Protein AF-A0A7K3YK96-F1 (afdb_monomer)

Sequence (138 aa):
MNLYERARKDIARILSNPNGFTASVVFTTPAGIVMDPVTWFFIDVNLDINPTTGMPIIARKVAGSVSLYAPDGETNQFPDGNPADTKGKWKAKFTNGIGQEKEYLVSNPIFDRTTGMITMTLESYTKRVIPAPVPEVE

Mean predicted aligned error: 9.72 Å

Solvent-accessible surface area (backbone atoms only — not comparable to full-atom values): 7887 Å² total; per-residue (Å²): 132,56,75,66,61,50,51,33,34,50,50,17,45,62,39,59,34,80,90,55,75,39,42,64,34,32,41,28,44,75,88,68,51,75,49,77,71,41,47,24,34,62,45,83,35,60,68,39,66,37,90,88,76,72,43,82,36,83,36,71,33,33,41,34,38,34,53,45,32,36,65,85,48,71,53,66,71,51,82,91,53,58,62,55,83,43,61,66,49,29,36,38,35,38,57,47,100,84,71,50,74,47,70,24,38,36,30,74,40,44,68,40,83,88,66,37,36,37,38,32,34,31,40,60,75,76,79,78,75,73,74,74,80,77,78,81,83,129

Structure (mmCIF, N/CA/C/O backbone):
data_AF-A0A7K3YK96-F1
#
_entry.id   AF-A0A7K3YK96-F1
#
loop_
_atom_site.group_PDB
_atom_site.id
_atom_site.type_symbol
_atom_site.label_atom_id
_atom_site.label_alt_id
_atom_site.label_comp_id
_atom_site.label_asym_id
_atom_site.label_entity_id
_atom_site.label_seq_id
_atom_site.pdbx_PDB_ins_code
_atom_site.Cartn_x
_atom_site.Cartn_y
_atom_site.Cartn_z
_atom_site.occupancy
_atom_site.B_iso_or_equiv
_atom_site.auth_seq_id
_atom_site.auth_comp_id
_atom_site.auth_asym_id
_atom_site.auth_atom_id
_atom_site.pdbx_PDB_model_num
ATOM 1 N N . MET A 1 1 ? 6.150 -3.742 -29.395 1.00 65.94 1 MET A N 1
ATOM 2 C CA . MET A 1 1 ? 5.542 -3.857 -28.058 1.00 65.94 1 MET A CA 1
ATOM 3 C C . MET A 1 1 ? 4.809 -5.184 -27.979 1.00 65.94 1 MET A C 1
ATOM 5 O O . MET A 1 1 ? 3.934 -5.413 -28.810 1.00 65.94 1 MET A O 1
ATOM 9 N N . ASN A 1 2 ? 5.209 -6.078 -27.077 1.00 85.25 2 ASN A N 1
ATOM 10 C CA . ASN A 1 2 ? 4.559 -7.384 -26.902 1.00 85.25 2 ASN A CA 1
ATOM 11 C C . ASN A 1 2 ? 3.290 -7.267 -26.019 1.00 85.25 2 ASN A C 1
ATOM 13 O O . ASN A 1 2 ? 3.001 -6.203 -25.466 1.00 85.25 2 ASN A O 1
ATOM 17 N N . LEU A 1 3 ? 2.499 -8.345 -25.908 1.00 81.38 3 LEU A N 1
ATOM 18 C CA . LEU A 1 3 ? 1.245 -8.346 -25.132 1.00 81.38 3 LEU A CA 1
ATOM 19 C C . LEU A 1 3 ? 1.472 -8.000 -23.649 1.00 81.38 3 LEU A C 1
ATOM 21 O O . LEU A 1 3 ? 0.654 -7.315 -23.042 1.00 81.38 3 LEU A O 1
ATOM 25 N N . TYR A 1 4 ? 2.602 -8.433 -23.094 1.00 77.12 4 TYR A N 1
ATOM 26 C CA . TYR A 1 4 ? 2.991 -8.204 -21.706 1.00 77.12 4 TYR A CA 1
ATOM 27 C C . TYR A 1 4 ? 3.278 -6.721 -21.416 1.00 77.12 4 TYR A C 1
ATOM 29 O O . TYR A 1 4 ? 2.716 -6.139 -20.491 1.00 77.12 4 TYR A O 1
ATOM 37 N N . GLU A 1 5 ? 4.089 -6.074 -22.254 1.00 77.00 5 GLU A N 1
ATOM 38 C CA . GLU A 1 5 ? 4.396 -4.641 -22.161 1.00 77.00 5 GLU A CA 1
ATOM 39 C C . GLU A 1 5 ? 3.135 -3.787 -22.308 1.00 77.00 5 GLU A C 1
ATOM 41 O O . GLU A 1 5 ? 2.978 -2.773 -21.626 1.00 77.00 5 GLU A O 1
ATOM 46 N N . ARG A 1 6 ? 2.211 -4.214 -23.178 1.00 79.69 6 ARG A N 1
ATOM 47 C CA . ARG A 1 6 ? 0.916 -3.553 -23.347 1.00 79.69 6 ARG A CA 1
ATOM 48 C C . ARG A 1 6 ? 0.055 -3.669 -22.091 1.00 79.69 6 ARG A C 1
ATOM 50 O O . ARG A 1 6 ? -0.436 -2.650 -21.619 1.00 79.69 6 ARG A O 1
ATOM 57 N N . ALA A 1 7 ? -0.070 -4.872 -21.527 1.00 76.38 7 ALA A N 1
ATOM 58 C CA . ALA A 1 7 ? -0.836 -5.105 -20.304 1.00 76.38 7 ALA A CA 1
ATOM 59 C C . ALA A 1 7 ? -0.303 -4.266 -19.134 1.00 76.38 7 ALA A C 1
ATOM 61 O O . ALA A 1 7 ? -1.078 -3.629 -18.429 1.00 76.38 7 ALA A O 1
ATOM 62 N N . ARG A 1 8 ? 1.021 -4.178 -18.979 1.00 78.75 8 ARG A N 1
ATOM 63 C CA . ARG A 1 8 ? 1.658 -3.352 -17.947 1.00 78.75 8 ARG A CA 1
ATOM 64 C C . ARG A 1 8 ? 1.362 -1.859 -18.113 1.00 78.75 8 ARG A C 1
ATOM 66 O O . ARG A 1 8 ? 1.023 -1.199 -17.135 1.00 78.75 8 ARG A O 1
ATOM 73 N N . LYS A 1 9 ? 1.431 -1.330 -19.340 1.00 78.88 9 LYS A N 1
ATOM 74 C CA . LYS A 1 9 ? 1.063 0.070 -19.625 1.00 78.88 9 LYS A CA 1
ATOM 75 C C . LYS A 1 9 ? -0.423 0.344 -19.400 1.00 78.88 9 LYS A C 1
ATOM 77 O O . LYS A 1 9 ? -0.772 1.408 -18.898 1.00 78.88 9 LYS A O 1
ATOM 82 N N . ASP A 1 10 ? -1.293 -0.601 -19.745 1.00 76.94 10 ASP A N 1
ATOM 83 C CA . ASP A 1 10 ? -2.734 -0.454 -19.530 1.00 76.94 10 ASP A CA 1
ATOM 84 C C . ASP A 1 10 ? -3.092 -0.509 -18.036 1.00 76.94 10 ASP A C 1
ATOM 86 O O . ASP A 1 10 ? -3.869 0.322 -17.574 1.00 76.94 10 ASP A O 1
ATOM 90 N N . ILE A 1 11 ? -2.464 -1.395 -17.256 1.00 76.75 11 ILE A N 1
ATOM 91 C CA . ILE A 1 11 ? -2.605 -1.439 -15.791 1.00 76.75 11 ILE A CA 1
ATOM 92 C C . ILE A 1 11 ? -2.130 -0.130 -15.159 1.00 76.75 11 ILE A C 1
ATOM 94 O O . ILE A 1 11 ? -2.859 0.462 -14.363 1.00 76.75 11 ILE A O 1
ATOM 98 N N . ALA A 1 12 ? -0.946 0.354 -15.545 1.00 74.00 12 ALA A N 1
ATOM 99 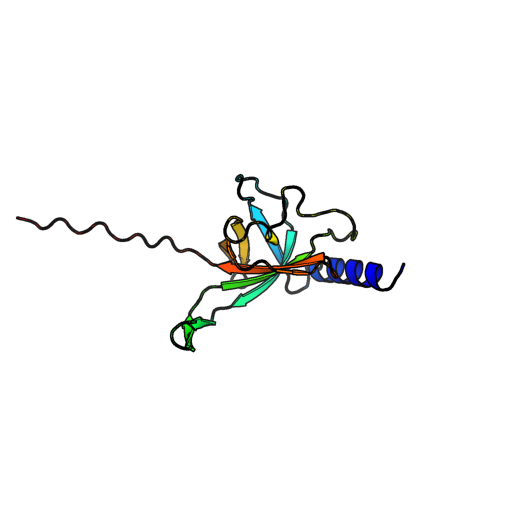C CA . ALA A 1 12 ? -0.422 1.622 -15.052 1.00 74.00 12 ALA A CA 1
ATOM 100 C C . ALA A 1 12 ? -1.379 2.781 -15.376 1.00 74.00 12 ALA A C 1
ATOM 102 O O . ALA A 1 12 ? -1.665 3.592 -14.502 1.00 74.00 12 ALA A O 1
ATOM 103 N N . ARG A 1 13 ? -1.955 2.804 -16.587 1.00 71.44 13 ARG A N 1
ATOM 104 C CA . ARG A 1 13 ? -2.944 3.807 -17.010 1.00 71.44 13 ARG A CA 1
ATOM 105 C C . ARG A 1 13 ? -4.256 3.734 -16.223 1.00 71.44 13 ARG A C 1
ATOM 107 O O . ARG A 1 13 ? -4.809 4.776 -15.883 1.00 71.44 13 ARG A O 1
ATOM 114 N N . ILE A 1 14 ? -4.780 2.535 -15.960 1.00 72.25 14 ILE A N 1
ATOM 115 C CA . ILE A 1 14 ? -6.016 2.348 -15.179 1.00 72.25 14 ILE A CA 1
ATOM 116 C C . ILE A 1 14 ? -5.804 2.844 -13.750 1.00 72.25 14 ILE A C 1
ATOM 118 O O . ILE A 1 14 ? -6.633 3.584 -13.222 1.00 72.25 14 ILE A O 1
ATOM 122 N N . LEU A 1 15 ? -4.677 2.466 -13.147 1.00 70.00 15 LEU A N 1
ATOM 123 C CA . LEU A 1 15 ? -4.332 2.847 -11.782 1.00 70.00 15 LEU A CA 1
ATOM 124 C C . LEU A 1 15 ? -3.889 4.305 -11.661 1.00 70.00 15 LEU A C 1
ATOM 126 O O . LEU A 1 15 ? -3.875 4.817 -10.554 1.00 70.00 15 LEU A O 1
ATOM 130 N N . SER A 1 16 ? -3.568 4.984 -12.763 1.00 67.50 16 SER A N 1
ATOM 131 C CA . SER A 1 16 ? -3.214 6.403 -12.786 1.00 67.50 16 SER A CA 1
ATOM 132 C C . SER A 1 16 ? -4.351 7.313 -13.253 1.00 67.50 16 SER A C 1
ATOM 134 O O . SER A 1 16 ? -4.082 8.461 -13.599 1.00 67.50 16 SER A O 1
ATOM 136 N N . ASN A 1 17 ? -5.589 6.820 -13.371 1.00 68.25 17 ASN A N 1
ATOM 137 C CA . ASN A 1 17 ? -6.716 7.619 -13.854 1.00 68.25 17 ASN A CA 1
ATOM 138 C C . ASN A 1 17 ? -7.406 8.364 -12.693 1.00 68.25 17 ASN A C 1
ATOM 140 O O . ASN A 1 17 ? -8.242 7.760 -12.022 1.00 68.25 17 ASN A O 1
ATOM 144 N N . PRO A 1 18 ? -7.163 9.677 -12.502 1.00 60.22 18 PRO A N 1
ATOM 145 C CA . PRO A 1 18 ? -7.721 10.438 -11.381 1.00 60.22 18 PRO A CA 1
ATOM 146 C C . PRO A 1 18 ? -9.250 10.593 -11.424 1.00 60.22 18 PRO A C 1
ATOM 148 O O . PRO A 1 18 ? -9.844 10.955 -10.415 1.00 60.22 18 PRO A O 1
ATOM 151 N N . ASN A 1 19 ? -9.895 10.308 -12.563 1.00 62.69 19 ASN A N 1
ATOM 152 C CA . ASN A 1 19 ? -11.354 10.353 -12.711 1.00 62.69 19 ASN A CA 1
ATOM 153 C C . ASN A 1 19 ? -12.034 8.992 -12.426 1.00 62.69 19 ASN A C 1
ATOM 155 O O . ASN A 1 19 ? -13.228 8.843 -12.683 1.00 62.69 19 ASN A O 1
ATOM 159 N N . GLY A 1 20 ? -11.285 7.981 -11.964 1.00 61.31 20 GLY A N 1
ATOM 160 C CA . GLY A 1 20 ? -11.787 6.647 -11.608 1.00 61.31 20 GLY A CA 1
ATOM 161 C C . GLY A 1 20 ? -11.975 6.429 -10.097 1.00 61.31 20 GLY A C 1
ATOM 162 O O . GLY A 1 20 ? -11.967 7.366 -9.307 1.00 61.31 20 GLY A O 1
ATOM 163 N N . PHE A 1 21 ? -12.103 5.166 -9.672 1.00 66.00 21 PHE A N 1
ATOM 164 C CA . PHE A 1 21 ? -12.174 4.743 -8.257 1.00 66.00 21 PHE A CA 1
ATOM 165 C C . PHE A 1 21 ? -10.795 4.732 -7.565 1.00 66.00 21 PHE A C 1
ATOM 167 O O . PHE A 1 21 ? -10.440 3.793 -6.850 1.00 66.00 21 PHE A O 1
ATOM 174 N N . THR A 1 22 ? -9.974 5.743 -7.834 1.00 79.44 22 THR A N 1
ATOM 175 C CA . THR A 1 22 ? -8.598 5.826 -7.341 1.00 79.44 22 THR A CA 1
ATOM 176 C C . THR A 1 22 ? -8.424 6.985 -6.375 1.00 79.44 22 THR A C 1
ATOM 178 O O . THR A 1 22 ? -9.091 8.007 -6.503 1.00 79.44 22 THR A O 1
ATOM 181 N N . ALA A 1 23 ? -7.481 6.861 -5.447 1.00 81.50 23 ALA A N 1
ATOM 182 C CA . ALA A 1 23 ? -7.052 7.961 -4.589 1.00 81.50 23 ALA A CA 1
ATOM 183 C C . ALA A 1 23 ? -5.532 8.137 -4.646 1.00 81.50 23 ALA A C 1
ATOM 185 O O . ALA A 1 23 ? -4.804 7.291 -5.163 1.00 81.50 23 ALA A O 1
ATOM 186 N N . SER A 1 24 ? -5.054 9.250 -4.099 1.00 87.69 24 SER A N 1
ATOM 187 C CA . SER A 1 24 ? -3.642 9.409 -3.769 1.00 87.69 24 SER A CA 1
ATOM 188 C C . SER A 1 24 ? -3.373 8.744 -2.419 1.00 87.69 24 SER A C 1
ATOM 190 O O . SER A 1 24 ? -4.103 8.993 -1.456 1.00 87.69 24 SER A O 1
ATOM 192 N N . VAL A 1 25 ? -2.353 7.890 -2.352 1.00 89.38 25 VAL A N 1
ATOM 193 C CA . VAL A 1 25 ? -1.880 7.255 -1.119 1.00 89.38 25 VAL A CA 1
ATOM 194 C C . VAL A 1 25 ? -0.401 7.546 -0.926 1.00 89.38 25 VAL A C 1
ATOM 196 O O . VAL A 1 25 ? 0.401 7.476 -1.853 1.00 89.38 25 VAL A O 1
ATOM 199 N N . VAL A 1 26 ? -0.040 7.870 0.308 1.00 92.88 26 VAL A N 1
ATOM 200 C CA . VAL A 1 26 ? 1.336 8.126 0.722 1.00 92.88 26 VAL A CA 1
ATOM 201 C C . VAL A 1 26 ? 1.802 6.960 1.574 1.00 92.88 26 VAL A C 1
ATOM 203 O O . VAL A 1 26 ? 1.169 6.629 2.579 1.00 92.88 26 VAL A O 1
ATOM 206 N N . PHE A 1 27 ? 2.910 6.341 1.180 1.00 91.81 27 PHE A N 1
ATOM 207 C CA . PHE A 1 27 ? 3.531 5.266 1.942 1.00 91.81 27 PHE A CA 1
ATOM 208 C C . PHE A 1 27 ? 4.651 5.792 2.834 1.00 91.81 27 PHE A C 1
ATOM 210 O O . PHE A 1 27 ? 5.352 6.747 2.501 1.00 91.81 27 PHE A O 1
ATOM 217 N N . THR A 1 28 ? 4.836 5.142 3.978 1.00 93.12 28 THR A N 1
ATOM 218 C CA . THR A 1 28 ? 6.010 5.329 4.829 1.00 93.12 28 THR A CA 1
ATOM 219 C C . THR A 1 28 ? 6.716 3.996 4.997 1.00 93.12 28 THR A C 1
ATOM 221 O O . THR A 1 28 ? 6.099 3.002 5.403 1.00 93.12 28 THR A O 1
ATOM 224 N N . THR A 1 29 ? 8.007 3.981 4.675 1.00 91.81 29 THR A N 1
ATOM 225 C CA . THR A 1 29 ? 8.848 2.788 4.761 1.00 91.81 29 THR A CA 1
ATOM 226 C C . THR A 1 29 ? 9.090 2.390 6.224 1.00 91.81 29 THR A C 1
ATOM 228 O O . THR A 1 29 ? 8.922 3.210 7.133 1.00 91.81 29 THR A O 1
ATOM 231 N N . PRO A 1 30 ? 9.566 1.159 6.492 1.00 88.44 30 PRO A N 1
ATOM 232 C CA . PRO A 1 30 ? 9.945 0.735 7.841 1.00 88.44 30 PRO A CA 1
ATOM 233 C C . PRO A 1 30 ? 11.048 1.594 8.479 1.00 88.44 30 PRO A C 1
ATOM 235 O O . PRO A 1 30 ? 11.159 1.631 9.700 1.00 88.44 30 PRO A O 1
ATOM 238 N N . ALA A 1 31 ? 11.857 2.278 7.663 1.00 89.25 31 ALA A N 1
ATOM 239 C CA . ALA A 1 31 ? 12.892 3.204 8.116 1.00 89.25 31 ALA A CA 1
ATOM 240 C C . ALA A 1 31 ? 12.348 4.613 8.432 1.00 89.25 31 ALA A C 1
ATOM 242 O O . ALA A 1 31 ? 13.108 5.480 8.851 1.00 89.25 31 ALA A O 1
ATOM 243 N N . GLY A 1 32 ? 11.046 4.852 8.235 1.00 87.69 32 GLY A N 1
ATOM 244 C CA . GLY A 1 32 ? 10.405 6.147 8.467 1.00 87.69 32 GLY A CA 1
ATOM 245 C C . GLY A 1 32 ? 10.488 7.117 7.286 1.00 87.69 32 GLY A C 1
ATOM 246 O O . GLY A 1 32 ? 10.127 8.280 7.443 1.00 87.69 32 GLY A O 1
ATOM 247 N N . ILE A 1 33 ? 10.941 6.665 6.112 1.00 91.12 33 ILE A N 1
ATOM 248 C CA . ILE A 1 33 ? 11.004 7.501 4.905 1.00 91.12 33 ILE A CA 1
ATOM 249 C C . ILE A 1 33 ? 9.589 7.647 4.348 1.00 91.12 33 ILE A C 1
ATOM 251 O O . ILE A 1 33 ? 8.923 6.647 4.082 1.00 91.12 33 ILE A O 1
ATOM 255 N N . VAL A 1 34 ? 9.127 8.886 4.192 1.00 92.31 34 VAL A N 1
ATOM 256 C CA . VAL A 1 34 ? 7.852 9.201 3.539 1.00 92.31 34 VAL A CA 1
ATOM 257 C C . VAL A 1 34 ? 8.096 9.280 2.040 1.00 92.31 34 VAL A C 1
ATOM 259 O O . VAL A 1 34 ? 8.970 10.021 1.600 1.00 92.31 34 VAL A O 1
ATOM 262 N N . MET A 1 35 ? 7.344 8.500 1.277 1.00 91.31 35 MET A N 1
ATOM 263 C CA . MET A 1 35 ? 7.493 8.418 -0.171 1.00 91.31 35 MET A CA 1
ATOM 264 C C . MET A 1 35 ? 6.617 9.430 -0.900 1.00 91.31 35 MET A C 1
ATOM 266 O O . MET A 1 35 ? 5.647 9.950 -0.340 1.00 91.31 35 MET A O 1
ATOM 270 N N . ASP A 1 36 ? 6.926 9.646 -2.178 1.00 89.38 36 ASP A N 1
ATOM 271 C CA . ASP A 1 36 ? 6.050 10.396 -3.066 1.00 89.38 36 ASP A CA 1
ATOM 272 C C . ASP A 1 36 ? 4.665 9.730 -3.158 1.00 89.38 36 ASP A C 1
ATOM 274 O O . ASP A 1 36 ? 4.558 8.496 -3.109 1.00 89.38 36 ASP A O 1
ATOM 278 N N . PRO A 1 37 ? 3.583 10.522 -3.272 1.00 89.12 37 PRO A N 1
ATOM 279 C CA . PRO A 1 37 ? 2.246 9.969 -3.371 1.00 89.12 37 PRO A CA 1
ATOM 280 C C . PRO A 1 37 ? 2.096 9.120 -4.632 1.00 89.12 37 PRO A C 1
ATOM 282 O O . PRO A 1 37 ? 2.406 9.564 -5.739 1.00 89.12 37 PRO A O 1
ATOM 285 N N . VAL A 1 38 ? 1.550 7.920 -4.470 1.00 87.62 38 VAL A N 1
ATOM 286 C CA . VAL A 1 38 ? 1.218 7.028 -5.582 1.00 87.62 38 VAL A CA 1
ATOM 287 C C . VAL A 1 38 ? -0.290 6.957 -5.745 1.00 87.62 38 VAL A C 1
ATOM 289 O O . VAL A 1 38 ? -1.053 7.108 -4.789 1.00 87.62 38 VAL A O 1
ATOM 292 N N . THR A 1 39 ? -0.740 6.729 -6.974 1.00 86.50 39 THR A N 1
ATOM 293 C CA . THR A 1 39 ? -2.166 6.505 -7.220 1.00 86.50 39 THR A CA 1
ATOM 294 C C . THR A 1 39 ? -2.486 5.033 -6.999 1.00 86.50 39 THR A C 1
ATOM 296 O O . THR A 1 39 ? -1.783 4.148 -7.492 1.00 86.50 39 THR A O 1
ATOM 299 N N . TRP A 1 40 ? -3.541 4.771 -6.236 1.00 85.12 40 TRP A N 1
ATOM 300 C CA . TRP A 1 40 ? -3.995 3.417 -5.946 1.00 85.12 40 TRP A CA 1
ATOM 301 C C . TRP A 1 40 ? -5.494 3.278 -6.173 1.00 85.12 40 TRP A C 1
ATOM 303 O O . TRP A 1 40 ? -6.261 4.221 -5.973 1.00 85.12 40 TRP A O 1
ATOM 313 N N . PHE A 1 41 ? -5.907 2.085 -6.583 1.00 85.75 41 PHE A N 1
ATOM 314 C CA . PHE A 1 41 ? -7.307 1.678 -6.543 1.00 85.75 41 PHE A CA 1
ATOM 315 C C . PHE A 1 41 ? -7.596 1.096 -5.165 1.00 85.75 41 PHE A C 1
ATOM 317 O O . PHE A 1 41 ? -6.793 0.305 -4.667 1.00 85.75 41 PHE A O 1
ATOM 324 N N . PHE A 1 42 ? -8.728 1.450 -4.560 1.00 82.38 42 PHE A N 1
ATOM 325 C CA . PHE A 1 42 ? -9.069 0.972 -3.225 1.00 82.38 42 PHE A CA 1
ATOM 326 C C . PHE A 1 42 ? -10.556 0.665 -3.071 1.00 82.38 42 PHE A C 1
ATOM 328 O O . PHE A 1 42 ? -11.412 1.234 -3.746 1.00 82.38 42 PHE A O 1
ATOM 335 N N . ILE A 1 43 ? -10.844 -0.237 -2.140 1.00 80.81 43 ILE A N 1
ATOM 336 C CA . ILE A 1 43 ? -12.178 -0.557 -1.653 1.00 80.81 43 ILE A CA 1
ATOM 337 C C . ILE A 1 43 ? -12.155 -0.534 -0.124 1.00 80.81 43 ILE A C 1
ATOM 339 O O . ILE A 1 43 ? -11.327 -1.185 0.519 1.00 80.81 43 ILE A O 1
ATOM 343 N N . ASP A 1 44 ? -13.077 0.221 0.465 1.00 74.75 44 ASP A N 1
ATOM 344 C CA . ASP A 1 44 ? -13.291 0.203 1.908 1.00 74.75 44 ASP A CA 1
ATOM 345 C C . ASP A 1 44 ? -14.091 -1.054 2.274 1.00 74.75 44 ASP A C 1
ATOM 347 O O . ASP A 1 44 ? -15.215 -1.263 1.813 1.00 74.75 44 ASP A O 1
ATOM 351 N N . VAL A 1 45 ? -13.513 -1.897 3.125 1.00 68.81 45 VAL A N 1
ATOM 352 C CA . VAL A 1 45 ? -14.110 -3.145 3.599 1.00 68.81 45 VAL A CA 1
ATOM 353 C C . VAL A 1 45 ? -14.487 -2.958 5.064 1.00 68.81 45 VAL A C 1
ATOM 355 O O . VAL A 1 45 ? -13.627 -2.908 5.938 1.00 68.81 45 VAL A O 1
ATOM 358 N N . ASN A 1 46 ? -15.789 -2.838 5.336 1.00 66.75 46 ASN A N 1
ATOM 359 C CA . ASN A 1 46 ? -16.323 -2.681 6.697 1.00 66.75 46 ASN A CA 1
ATOM 360 C C . ASN A 1 46 ? -16.771 -4.006 7.342 1.00 66.75 46 ASN A C 1
ATOM 362 O O . ASN A 1 46 ? -17.209 -4.009 8.494 1.00 66.75 46 ASN A O 1
ATOM 366 N N . LEU A 1 47 ? -16.704 -5.115 6.604 1.00 64.06 47 LEU A N 1
ATOM 367 C CA . LEU A 1 47 ? -17.156 -6.431 7.038 1.00 64.06 47 LEU A CA 1
ATOM 368 C C . LEU A 1 47 ? -16.086 -7.465 6.691 1.00 64.06 47 LEU A C 1
ATOM 370 O O . LEU A 1 47 ? -15.669 -7.560 5.542 1.00 64.06 47 LEU A O 1
ATOM 374 N N . ASP A 1 48 ? -15.637 -8.210 7.692 1.00 72.06 48 ASP A N 1
ATOM 375 C CA . ASP A 1 48 ? -14.618 -9.255 7.573 1.00 72.06 48 ASP A CA 1
ATOM 376 C C . ASP A 1 48 ? -15.113 -10.528 8.267 1.00 72.06 48 ASP A C 1
ATOM 378 O O . ASP A 1 48 ? -16.104 -10.495 8.994 1.00 72.06 48 ASP A O 1
ATOM 382 N N . ILE A 1 49 ? -14.449 -11.657 8.055 1.00 73.81 49 ILE A N 1
ATOM 383 C CA . ILE A 1 49 ? -14.780 -12.920 8.712 1.00 73.81 49 ILE A CA 1
ATOM 384 C C . ILE A 1 49 ? -13.809 -13.145 9.864 1.00 73.81 49 ILE A C 1
ATOM 386 O O . ILE A 1 49 ? -12.592 -13.133 9.689 1.00 73.81 49 ILE A O 1
ATOM 390 N N . ASN A 1 50 ? -14.343 -13.384 11.062 1.00 71.19 50 ASN A N 1
ATOM 391 C CA . ASN A 1 50 ? -13.521 -13.808 12.185 1.00 71.19 50 ASN A CA 1
ATOM 392 C C . ASN A 1 50 ? -12.940 -15.202 11.877 1.00 71.19 50 ASN A C 1
ATOM 394 O O . ASN A 1 50 ? -13.714 -16.152 11.746 1.00 71.19 50 ASN A O 1
ATOM 398 N N . PRO A 1 51 ? -11.606 -15.360 11.795 1.00 71.94 51 PRO A N 1
ATOM 399 C CA . PRO A 1 51 ? -10.993 -16.619 11.372 1.00 71.94 51 PRO A CA 1
ATOM 400 C C . PRO A 1 51 ? -11.200 -17.760 12.377 1.00 71.94 51 PRO A C 1
ATOM 402 O O . PRO A 1 51 ? -11.068 -18.923 12.013 1.00 71.94 51 PRO A O 1
ATOM 405 N N . THR A 1 52 ? -11.536 -17.442 13.630 1.00 72.00 52 THR A N 1
ATOM 406 C CA . THR A 1 52 ? -11.769 -18.423 14.696 1.00 72.00 52 THR A CA 1
ATOM 407 C C . THR A 1 52 ? -13.233 -18.845 14.782 1.00 72.00 52 THR A C 1
ATOM 409 O O . THR A 1 52 ? -13.518 -20.002 15.069 1.00 72.00 52 THR A O 1
ATOM 412 N N . THR A 1 53 ? -14.173 -17.919 14.565 1.00 77.38 53 THR A N 1
ATOM 413 C CA . THR A 1 53 ? -15.614 -18.183 14.752 1.00 77.38 53 THR A CA 1
ATOM 414 C C . THR A 1 53 ? -16.392 -18.322 13.446 1.00 77.38 53 THR A C 1
ATOM 416 O O . THR A 1 53 ? -17.544 -18.741 13.480 1.00 77.38 53 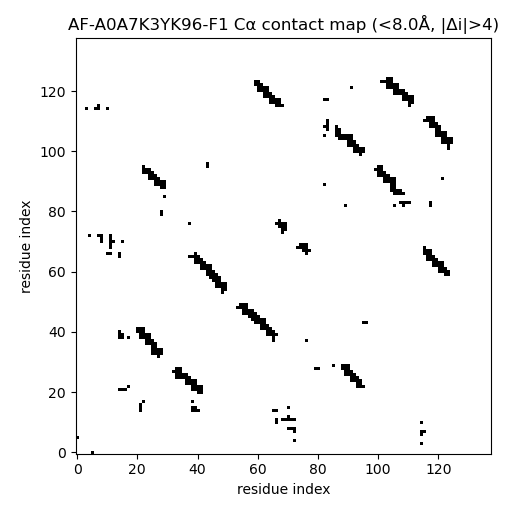THR A O 1
ATOM 419 N N . GLY A 1 54 ? -15.806 -17.954 12.302 1.00 79.38 54 GLY A N 1
ATOM 420 C CA . GLY A 1 54 ? -16.472 -17.949 10.993 1.00 79.38 54 GLY A CA 1
ATOM 421 C C . GLY A 1 54 ? -17.576 -16.894 10.851 1.00 79.38 54 GLY A C 1
ATOM 422 O O . GLY A 1 54 ? -18.224 -16.815 9.811 1.00 79.38 54 GLY A O 1
ATOM 423 N N . MET A 1 55 ? -17.797 -16.078 11.883 1.00 76.19 55 MET A N 1
ATOM 424 C CA . MET A 1 55 ? -18.859 -15.080 11.910 1.00 76.19 55 MET A CA 1
ATOM 425 C C . MET A 1 55 ? -18.408 -13.779 11.240 1.00 76.19 55 MET A C 1
ATOM 427 O O . MET A 1 55 ? -17.244 -13.385 11.397 1.00 76.19 55 MET A O 1
ATOM 431 N N . PRO A 1 56 ? -19.319 -13.066 10.555 1.00 69.88 56 PRO A N 1
ATOM 432 C CA . PRO A 1 56 ? -19.036 -11.724 10.080 1.00 69.88 56 PRO A CA 1
ATOM 433 C C . PRO A 1 56 ? -18.782 -10.798 11.273 1.00 69.88 56 PRO A C 1
ATOM 435 O O . PRO A 1 56 ? -19.564 -10.736 12.222 1.00 69.88 56 PRO A O 1
ATOM 438 N N . ILE A 1 57 ? -17.674 -10.073 11.218 1.00 69.44 57 ILE A N 1
ATOM 439 C CA . ILE A 1 57 ? -17.282 -9.042 12.171 1.00 69.44 57 ILE A CA 1
ATOM 440 C C . ILE A 1 57 ? -17.141 -7.709 11.452 1.00 69.44 57 ILE A C 1
ATOM 442 O O . ILE A 1 57 ? -16.779 -7.638 10.278 1.00 69.44 57 ILE A O 1
ATOM 446 N N . ILE A 1 58 ? -17.398 -6.628 12.181 1.00 66.56 58 ILE A N 1
ATOM 447 C CA . ILE A 1 58 ? -17.110 -5.284 11.693 1.00 66.56 58 ILE A CA 1
ATOM 448 C C . ILE A 1 58 ? -15.605 -5.066 11.834 1.00 66.56 58 ILE A C 1
ATOM 450 O O . ILE A 1 58 ? -15.108 -4.807 12.931 1.00 66.56 58 ILE A O 1
ATOM 454 N N . ALA A 1 59 ? -14.881 -5.177 10.726 1.00 65.50 59 ALA A N 1
ATOM 455 C CA . ALA A 1 59 ? -13.483 -4.784 10.642 1.00 65.50 59 ALA A CA 1
ATOM 456 C C . ALA A 1 59 ? -13.387 -3.560 9.733 1.00 65.50 59 ALA A C 1
ATOM 458 O O . ALA A 1 59 ?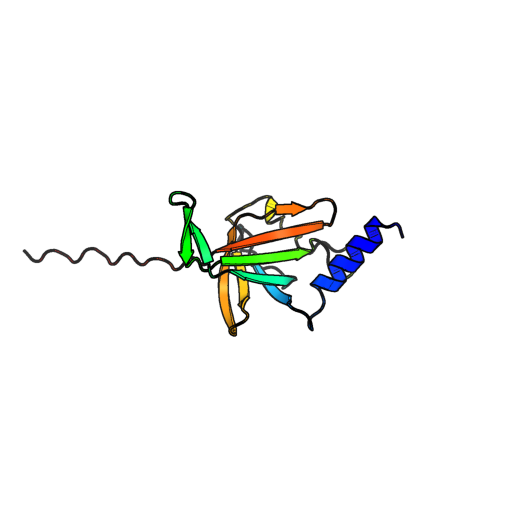 -13.994 -3.532 8.673 1.00 65.50 59 ALA A O 1
ATOM 459 N N . ARG A 1 60 ? -12.646 -2.533 10.152 1.00 72.25 60 ARG A N 1
ATOM 460 C CA . ARG A 1 60 ? -12.355 -1.350 9.329 1.00 72.25 60 ARG A CA 1
ATOM 461 C C . ARG A 1 60 ? -11.069 -1.625 8.551 1.00 72.25 60 ARG A C 1
ATOM 463 O O . ARG A 1 60 ? -9.986 -1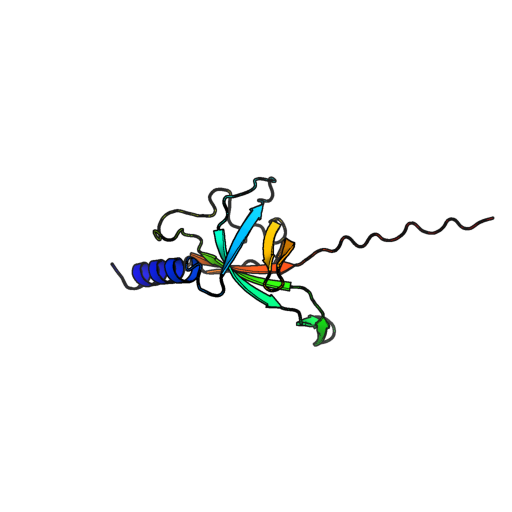.260 9.012 1.00 72.25 60 ARG A O 1
ATOM 470 N N . LYS A 1 61 ? -11.183 -2.325 7.423 1.00 78.88 61 LYS A N 1
ATOM 471 C CA . LYS A 1 61 ? -10.056 -2.641 6.536 1.00 78.88 61 LYS A CA 1
ATOM 472 C C . LYS A 1 61 ? -10.212 -1.919 5.208 1.00 78.88 61 LYS A C 1
ATOM 474 O O . LYS A 1 61 ? -11.316 -1.569 4.809 1.00 78.88 61 LYS A O 1
ATOM 479 N N . VAL A 1 62 ? -9.107 -1.703 4.512 1.00 83.06 62 VAL A N 1
ATOM 480 C CA . VAL A 1 62 ? -9.129 -1.146 3.155 1.00 83.06 62 VAL A CA 1
ATOM 481 C C . VAL A 1 62 ? -8.308 -2.065 2.281 1.00 83.06 62 VAL A C 1
ATOM 483 O O . VAL A 1 62 ? -7.135 -2.268 2.561 1.00 83.06 62 VAL A O 1
ATOM 486 N N . ALA A 1 63 ? -8.893 -2.650 1.246 1.00 86.19 63 ALA A N 1
ATOM 487 C CA . ALA A 1 63 ? -8.099 -3.381 0.267 1.00 86.19 63 ALA A CA 1
ATOM 488 C C . ALA A 1 63 ? -7.735 -2.428 -0.865 1.00 86.19 63 ALA A C 1
ATOM 490 O O . ALA A 1 63 ? -8.582 -1.671 -1.332 1.00 86.19 63 ALA A O 1
ATOM 491 N N . GLY A 1 64 ? -6.485 -2.455 -1.310 1.00 87.31 64 GLY A N 1
ATOM 492 C CA . GLY A 1 64 ? -6.060 -1.605 -2.408 1.00 87.31 64 GLY A CA 1
ATOM 493 C C . GLY A 1 64 ? -4.935 -2.201 -3.225 1.00 87.31 64 GLY A C 1
ATOM 494 O O . GLY A 1 64 ? -4.232 -3.112 -2.790 1.00 87.31 64 GLY A O 1
ATOM 495 N N . SER A 1 65 ? -4.816 -1.706 -4.449 1.00 89.06 65 SER A N 1
ATOM 496 C CA . SER A 1 65 ? -3.837 -2.154 -5.429 1.00 89.06 65 SER A CA 1
ATOM 497 C C . SER A 1 65 ? -3.054 -0.974 -5.976 1.00 89.06 65 SER A C 1
ATOM 499 O O . SER A 1 65 ? -3.633 0.037 -6.380 1.00 89.06 65 SER A O 1
ATOM 501 N N . VAL A 1 66 ? -1.735 -1.138 -6.016 1.00 89.06 66 VAL A N 1
ATOM 502 C CA . VAL A 1 66 ? -0.786 -0.194 -6.611 1.00 89.06 66 VAL A CA 1
ATOM 503 C C . VAL A 1 66 ? 0.006 -0.882 -7.711 1.00 89.06 66 VAL A C 1
ATOM 505 O O . VAL A 1 66 ? 0.258 -2.088 -7.659 1.00 89.06 66 VAL A O 1
ATOM 508 N N . SER A 1 67 ? 0.424 -0.100 -8.699 1.00 88.19 67 SER A N 1
ATOM 509 C CA . SER A 1 67 ? 1.429 -0.535 -9.664 1.00 88.19 67 SER A CA 1
ATOM 510 C C . SER A 1 67 ? 2.817 -0.293 -9.079 1.00 88.19 67 SER A C 1
ATOM 512 O O . SER A 1 67 ? 3.085 0.779 -8.543 1.00 88.19 67 SER A O 1
ATOM 514 N N . LEU A 1 68 ? 3.725 -1.257 -9.229 1.00 85.81 68 LEU A N 1
ATOM 515 C CA . LEU A 1 68 ? 5.150 -1.060 -8.956 1.00 85.81 68 LEU A CA 1
ATOM 516 C C . LEU A 1 68 ? 5.740 0.019 -9.873 1.00 85.81 68 LEU A C 1
ATOM 518 O O . LEU A 1 68 ? 6.690 0.697 -9.502 1.00 85.81 68 LEU A O 1
ATOM 522 N N . TYR A 1 69 ? 5.164 0.186 -11.063 1.00 84.62 69 TYR A N 1
ATOM 523 C CA . TYR A 1 69 ? 5.667 1.087 -12.091 1.00 84.62 69 TYR A CA 1
ATOM 524 C C . TYR A 1 69 ? 4.770 2.301 -12.268 1.00 84.62 69 TYR A C 1
ATOM 526 O O . TYR A 1 69 ? 3.545 2.175 -12.207 1.00 84.62 69 TYR A O 1
ATOM 534 N N . ALA A 1 70 ? 5.382 3.455 -12.505 1.00 79.38 70 ALA A N 1
ATOM 535 C CA . ALA A 1 70 ? 4.697 4.702 -12.801 1.00 79.38 70 ALA A CA 1
ATOM 536 C C . ALA A 1 70 ? 3.923 4.603 -14.138 1.00 79.38 70 ALA A C 1
ATOM 538 O O . ALA A 1 70 ? 4.027 3.595 -14.846 1.00 79.38 70 ALA A O 1
ATOM 539 N N . PRO A 1 71 ? 3.139 5.628 -14.526 1.00 75.69 71 PRO A N 1
ATOM 540 C CA . PRO A 1 71 ? 2.343 5.604 -15.761 1.00 75.69 71 PRO A CA 1
ATOM 541 C C . PRO A 1 71 ? 3.157 5.409 -17.052 1.00 75.69 71 PRO A C 1
ATOM 543 O O . PRO A 1 71 ? 2.605 4.987 -18.068 1.00 75.69 71 PRO A O 1
ATOM 546 N N . ASP A 1 72 ? 4.462 5.693 -17.020 1.00 76.94 72 ASP A N 1
ATOM 547 C CA . ASP A 1 72 ? 5.401 5.396 -18.110 1.00 76.94 72 ASP A CA 1
ATOM 548 C C . ASP A 1 72 ? 5.628 3.883 -18.321 1.00 76.94 72 ASP A C 1
ATOM 550 O O . ASP A 1 72 ? 6.040 3.452 -19.401 1.00 76.94 72 ASP A O 1
ATOM 554 N N . GLY A 1 73 ? 5.280 3.067 -17.324 1.00 71.94 73 GLY A N 1
ATOM 555 C CA . GLY A 1 73 ? 5.454 1.622 -17.298 1.00 71.94 73 GLY A CA 1
ATOM 556 C C . GLY A 1 73 ? 6.865 1.169 -16.919 1.00 71.94 73 GLY A C 1
ATOM 557 O O . GLY A 1 73 ? 7.101 -0.039 -16.870 1.00 71.94 73 GLY A O 1
ATOM 558 N N . GLU A 1 74 ? 7.790 2.080 -16.623 1.00 78.12 74 GLU A N 1
ATOM 559 C CA . GLU A 1 74 ? 9.220 1.798 -16.445 1.00 78.12 74 GLU A CA 1
ATOM 560 C C . GLU A 1 74 ? 9.741 2.245 -15.079 1.00 78.12 74 GLU A C 1
ATOM 562 O O . GLU A 1 74 ? 10.434 1.473 -14.412 1.00 78.12 74 GLU A O 1
ATOM 567 N N . THR A 1 75 ? 9.371 3.442 -14.625 1.00 82.50 75 THR A N 1
ATOM 568 C CA . THR A 1 75 ? 9.892 4.019 -13.383 1.00 82.50 75 THR A CA 1
ATOM 569 C C . THR A 1 75 ? 9.344 3.277 -12.168 1.00 82.50 75 THR A C 1
ATOM 571 O O . THR A 1 75 ? 8.132 3.176 -11.998 1.00 82.50 75 THR A O 1
ATOM 574 N N . ASN A 1 76 ? 10.223 2.760 -11.303 1.00 85.19 76 ASN A N 1
ATOM 575 C CA . ASN A 1 76 ? 9.818 2.105 -10.057 1.00 85.19 76 ASN A CA 1
ATOM 576 C C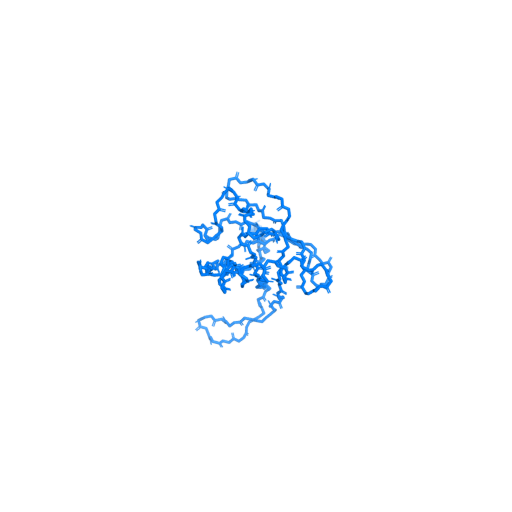 . ASN A 1 76 ? 9.308 3.146 -9.043 1.00 85.19 76 ASN A C 1
ATOM 578 O O . ASN A 1 76 ? 10.057 4.031 -8.641 1.00 85.19 76 ASN A O 1
ATOM 582 N N . GLN A 1 77 ? 8.060 2.998 -8.598 1.00 86.19 77 GLN A N 1
ATOM 583 C CA . GLN A 1 77 ? 7.428 3.853 -7.586 1.00 86.19 77 GLN A CA 1
ATOM 584 C C . GLN A 1 77 ? 7.852 3.504 -6.152 1.00 86.19 77 GLN A C 1
ATOM 586 O O . GLN A 1 77 ? 7.553 4.257 -5.235 1.00 86.19 77 GLN A O 1
ATOM 591 N N . PHE A 1 78 ? 8.548 2.382 -5.950 1.00 87.06 78 PHE A N 1
ATOM 592 C CA . PHE A 1 78 ? 9.022 1.895 -4.652 1.00 87.06 78 PHE A CA 1
ATOM 593 C C . PHE A 1 78 ? 10.550 1.707 -4.643 1.00 87.06 78 PHE A C 1
ATOM 595 O O . PHE A 1 78 ? 11.035 0.570 -4.586 1.00 87.06 78 PHE A O 1
ATOM 602 N N . PRO A 1 79 ? 11.338 2.798 -4.742 1.00 84.38 79 PRO A N 1
ATOM 603 C CA . PRO A 1 79 ? 12.801 2.723 -4.755 1.00 84.38 79 PRO A CA 1
ATOM 604 C C . PRO A 1 79 ? 13.386 2.269 -3.409 1.00 84.38 79 PRO A C 1
ATOM 606 O O . PRO A 1 79 ? 14.392 1.565 -3.388 1.00 84.38 79 PRO A O 1
ATOM 609 N N . ASP A 1 80 ? 12.721 2.597 -2.299 1.00 84.69 80 ASP A N 1
ATOM 610 C CA . ASP A 1 80 ? 13.197 2.338 -0.932 1.00 84.69 80 ASP A CA 1
ATOM 611 C C . ASP A 1 80 ? 12.752 0.976 -0.365 1.00 84.69 80 ASP A C 1
ATOM 613 O O . ASP A 1 80 ? 12.768 0.741 0.847 1.00 84.69 80 ASP A O 1
ATOM 617 N N . GLY A 1 81 ? 12.346 0.061 -1.248 1.00 82.50 81 GLY A N 1
ATOM 618 C CA . GLY A 1 81 ? 11.968 -1.310 -0.913 1.00 82.50 81 GLY A CA 1
ATOM 619 C C . GLY A 1 81 ? 10.517 -1.644 -1.240 1.00 82.50 81 GLY A C 1
ATOM 620 O O . GLY A 1 81 ? 9.673 -0.772 -1.417 1.00 82.50 81 GLY A O 1
ATOM 621 N N . ASN A 1 82 ? 10.219 -2.941 -1.316 1.00 85.00 82 ASN A N 1
ATOM 622 C CA . ASN A 1 82 ? 8.899 -3.435 -1.691 1.00 85.00 82 ASN A CA 1
ATOM 623 C C . ASN A 1 82 ? 8.044 -3.725 -0.439 1.00 85.00 82 ASN A C 1
ATOM 625 O O . ASN A 1 82 ? 8.466 -4.516 0.418 1.00 85.00 82 ASN A O 1
ATOM 629 N N . PRO A 1 83 ? 6.820 -3.168 -0.335 1.00 84.56 83 PRO A N 1
ATOM 630 C CA . PRO A 1 83 ? 5.875 -3.508 0.727 1.00 84.56 83 PRO A CA 1
ATOM 631 C C . PRO A 1 83 ? 5.636 -5.017 0.882 1.00 84.56 83 PRO A C 1
ATOM 633 O O . PRO A 1 83 ? 5.445 -5.492 2.002 1.00 84.56 83 PRO A O 1
ATOM 636 N N . ALA A 1 84 ? 5.700 -5.783 -0.213 1.00 84.12 84 ALA A N 1
ATOM 637 C CA . ALA A 1 84 ? 5.535 -7.238 -0.217 1.00 84.12 84 ALA A CA 1
ATOM 638 C C . ALA A 1 84 ? 6.602 -7.994 0.585 1.00 84.12 84 ALA A C 1
ATOM 640 O O . ALA A 1 84 ? 6.298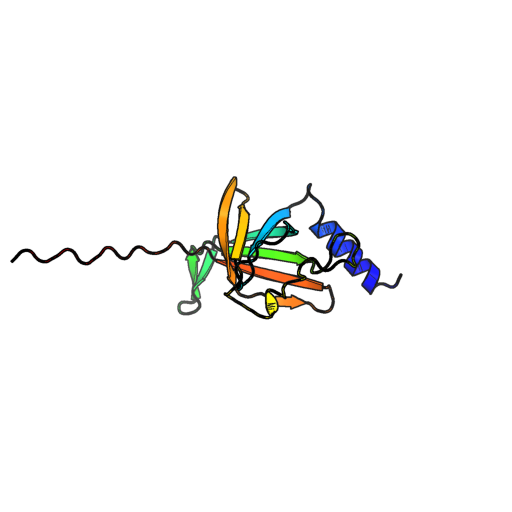 -9.032 1.172 1.00 84.12 84 ALA A O 1
ATOM 641 N N . ASP A 1 85 ? 7.817 -7.453 0.682 1.00 82.81 85 ASP A N 1
ATOM 642 C CA . ASP A 1 85 ? 8.935 -8.118 1.361 1.00 82.81 85 ASP A CA 1
ATOM 643 C C . ASP A 1 85 ? 8.927 -7.870 2.879 1.00 82.81 85 ASP A C 1
ATOM 645 O O . ASP A 1 85 ? 9.585 -8.568 3.650 1.00 82.81 85 ASP A O 1
ATOM 649 N N . THR A 1 86 ? 8.177 -6.864 3.342 1.00 79.62 86 THR A N 1
ATOM 650 C CA . THR A 1 86 ? 8.202 -6.383 4.734 1.00 79.62 86 THR A CA 1
ATOM 651 C C . THR A 1 86 ? 6.794 -6.136 5.277 1.00 79.62 86 THR A C 1
ATOM 653 O O . THR A 1 86 ? 6.468 -5.080 5.828 1.00 79.62 86 THR A O 1
ATOM 656 N N . LYS A 1 87 ? 5.954 -7.169 5.155 1.00 77.25 87 LYS A N 1
ATOM 657 C CA . LYS A 1 87 ? 4.583 -7.215 5.680 1.00 77.25 87 LYS A CA 1
ATOM 658 C C . LYS A 1 87 ? 4.485 -6.675 7.113 1.00 77.25 87 LYS A C 1
ATOM 660 O O . LYS A 1 87 ? 5.243 -7.082 7.992 1.00 77.25 87 LYS A O 1
ATOM 665 N N . GLY A 1 88 ? 3.514 -5.792 7.351 1.00 79.94 88 GLY A N 1
ATOM 666 C CA . GLY A 1 88 ? 3.213 -5.251 8.679 1.00 79.94 88 GLY A CA 1
ATOM 667 C C . GLY A 1 88 ? 4.192 -4.191 9.185 1.00 79.94 88 GLY A C 1
ATOM 668 O O . GLY A 1 88 ? 4.109 -3.814 10.347 1.00 79.94 88 GLY A O 1
ATOM 669 N N . LYS A 1 89 ? 5.132 -3.717 8.358 1.00 86.50 89 LYS A N 1
ATOM 670 C CA . LYS A 1 89 ? 6.093 -2.669 8.752 1.00 86.50 89 LYS A CA 1
ATOM 671 C C . LYS A 1 89 ? 5.888 -1.343 8.028 1.00 86.50 89 LYS A C 1
ATOM 673 O O . LYS A 1 89 ? 6.398 -0.320 8.471 1.00 86.50 89 LYS A O 1
ATOM 678 N N . TRP A 1 90 ? 5.155 -1.371 6.923 1.00 90.69 90 TRP A N 1
ATOM 679 C CA . TRP A 1 90 ? 4.834 -0.192 6.136 1.00 90.69 90 TRP A CA 1
ATOM 680 C C . TRP A 1 90 ? 3.585 0.486 6.667 1.00 90.69 90 TRP A C 1
ATOM 682 O O . TRP A 1 90 ? 2.644 -0.183 7.101 1.00 90.69 90 TRP A O 1
ATOM 692 N N . LYS A 1 91 ? 3.558 1.811 6.569 1.00 91.31 91 LYS A N 1
ATOM 693 C CA . LYS A 1 91 ? 2.360 2.606 6.826 1.00 91.31 91 LYS A CA 1
ATOM 694 C C . LYS A 1 91 ? 1.847 3.199 5.527 1.00 91.31 91 LYS A C 1
ATOM 696 O O . LYS A 1 91 ? 2.623 3.437 4.604 1.00 91.31 91 LYS A O 1
ATOM 701 N N . ALA A 1 92 ? 0.547 3.435 5.471 1.00 90.69 92 ALA 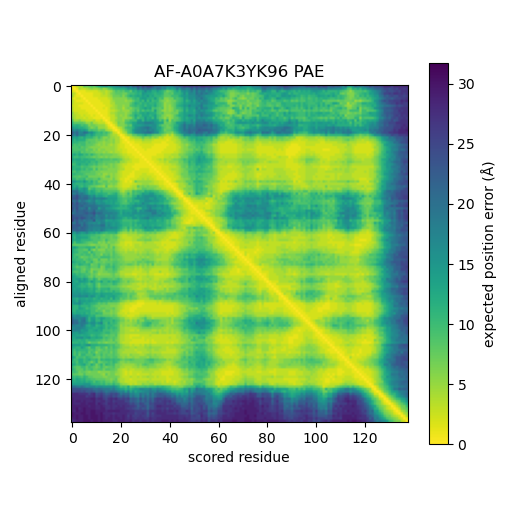A N 1
ATOM 702 C CA . ALA A 1 92 ? -0.118 4.056 4.341 1.00 90.69 92 ALA A CA 1
ATOM 703 C C . ALA A 1 92 ? -1.109 5.106 4.841 1.00 90.69 92 ALA A C 1
ATOM 705 O O . ALA A 1 92 ? -1.853 4.864 5.793 1.00 90.69 92 ALA A O 1
ATOM 706 N N . LYS A 1 93 ? -1.122 6.268 4.193 1.00 90.38 93 LYS A N 1
ATOM 707 C CA . LYS A 1 93 ? -2.002 7.389 4.515 1.00 90.38 93 LYS A CA 1
ATOM 708 C C . LYS A 1 93 ? -2.749 7.821 3.264 1.00 90.38 93 LYS A C 1
ATOM 710 O O . LYS A 1 93 ? -2.127 8.087 2.240 1.00 90.38 93 LYS A O 1
ATOM 715 N N . PHE A 1 94 ? -4.071 7.886 3.344 1.00 87.88 94 PHE A N 1
ATOM 716 C CA . PHE A 1 94 ? -4.911 8.356 2.245 1.00 87.88 94 PHE A CA 1
ATOM 717 C C . PHE A 1 94 ? -6.255 8.878 2.768 1.00 87.88 94 PHE A C 1
ATOM 719 O O . PHE A 1 94 ? -6.660 8.573 3.897 1.00 87.88 94 PHE A O 1
ATOM 726 N N . THR A 1 95 ? -6.949 9.644 1.927 1.00 84.31 95 THR A N 1
ATOM 727 C CA . THR A 1 95 ? -8.326 10.092 2.165 1.00 84.31 95 THR A CA 1
ATOM 728 C C . THR A 1 95 ? -9.295 9.067 1.589 1.00 84.31 95 THR A C 1
ATOM 730 O O . THR A 1 95 ? -9.282 8.814 0.385 1.00 84.31 95 THR A O 1
ATOM 733 N N . ASN A 1 96 ? -10.124 8.466 2.441 1.00 74.00 96 ASN A N 1
ATOM 734 C CA . ASN A 1 96 ? -11.074 7.435 2.023 1.00 74.00 96 ASN A CA 1
ATOM 735 C C . ASN A 1 96 ? -12.349 8.005 1.375 1.00 74.00 96 ASN A C 1
ATOM 737 O O . ASN A 1 96 ? -12.536 9.219 1.290 1.00 74.00 96 ASN A O 1
ATOM 741 N N . GLY A 1 97 ? -13.255 7.121 0.939 1.00 65.94 97 GLY A N 1
ATOM 742 C CA . GLY A 1 97 ? -14.471 7.504 0.206 1.00 65.94 97 GLY A CA 1
ATOM 743 C C . GLY A 1 97 ? -15.458 8.375 0.996 1.00 65.94 97 GLY A C 1
ATOM 744 O O . GLY A 1 97 ? -16.328 9.004 0.402 1.00 65.94 97 GLY A O 1
ATOM 745 N N . ILE A 1 98 ? -15.312 8.453 2.324 1.00 71.38 98 ILE A N 1
ATOM 746 C CA . ILE A 1 98 ? -16.097 9.333 3.208 1.00 71.38 98 ILE A CA 1
ATOM 747 C C . ILE A 1 98 ? -15.342 10.619 3.589 1.00 71.38 98 ILE A C 1
ATOM 749 O O . ILE A 1 98 ? -15.740 11.313 4.523 1.00 71.38 98 ILE A O 1
ATOM 753 N N . GLY A 1 99 ? -14.240 10.931 2.898 1.00 72.25 99 GLY A N 1
ATOM 754 C CA . GLY A 1 99 ? -13.457 12.152 3.099 1.00 72.25 99 GLY A CA 1
ATOM 755 C C . GLY A 1 99 ? -12.595 12.157 4.363 1.00 72.25 99 GLY A C 1
ATOM 756 O O . GLY A 1 99 ? -12.098 13.210 4.755 1.00 72.25 99 GLY A O 1
ATOM 757 N N . GLN A 1 100 ? -12.414 11.011 5.025 1.00 76.94 100 GLN A N 1
ATOM 758 C CA . GLN A 1 100 ? -11.586 10.911 6.224 1.00 76.94 100 GLN A CA 1
ATOM 759 C C . GLN A 1 100 ? -10.164 10.503 5.858 1.00 76.94 100 GLN A C 1
ATOM 761 O O . GLN A 1 100 ? -9.938 9.447 5.266 1.00 76.94 100 GLN A O 1
ATOM 766 N N . GLU A 1 101 ? -9.200 11.315 6.279 1.00 83.62 101 GLU A N 1
ATOM 767 C CA . GLU A 1 101 ? -7.790 10.955 6.223 1.00 83.62 101 GLU A CA 1
ATOM 768 C C . GLU A 1 101 ? -7.431 10.080 7.428 1.00 83.62 101 GLU A C 1
ATOM 770 O O . GLU A 1 101 ? -7.717 10.428 8.578 1.00 83.62 101 GLU A O 1
ATOM 775 N N . LYS A 1 102 ? -6.810 8.927 7.173 1.00 83.12 102 LYS A N 1
ATOM 776 C CA . LYS A 1 102 ? -6.327 8.026 8.225 1.00 83.12 102 LYS A CA 1
ATOM 777 C C . LYS A 1 102 ? -4.983 7.423 7.853 1.00 83.12 102 LYS A C 1
ATOM 779 O O . LYS A 1 102 ? -4.699 7.184 6.682 1.00 83.12 102 LYS A O 1
ATOM 784 N N . GLU A 1 103 ? -4.182 7.162 8.881 1.00 87.62 103 GLU A N 1
ATOM 785 C CA . GLU A 1 103 ? -2.989 6.325 8.784 1.00 87.62 103 GLU A CA 1
ATOM 786 C C . GLU A 1 103 ? -3.370 4.869 9.075 1.00 87.62 103 GLU A C 1
ATOM 788 O O . GLU A 1 103 ? -4.099 4.571 10.026 1.00 87.62 103 GLU A O 1
ATOM 793 N N . TYR A 1 104 ? -2.860 3.966 8.248 1.00 87.44 104 TYR A N 1
ATOM 794 C CA . TYR A 1 104 ? -3.070 2.533 8.340 1.00 87.44 104 TYR A CA 1
ATOM 795 C C . TYR A 1 104 ? -1.736 1.799 8.302 1.00 87.44 104 TYR A C 1
ATOM 797 O O . TYR A 1 104 ? -0.751 2.293 7.750 1.00 87.44 104 TYR A O 1
ATOM 805 N N . LEU A 1 105 ? -1.721 0.581 8.833 1.00 88.56 105 LEU A N 1
ATOM 806 C CA . LEU A 1 105 ? -0.612 -0.343 8.636 1.00 88.56 105 LEU A CA 1
ATOM 807 C C . LEU A 1 105 ? -0.883 -1.213 7.407 1.00 88.56 105 LEU A C 1
ATOM 809 O O . LEU A 1 105 ? -1.990 -1.728 7.237 1.00 88.56 105 LEU A O 1
ATOM 813 N N . VAL A 1 106 ? 0.134 -1.415 6.573 1.00 88.88 106 VAL A N 1
ATOM 814 C CA . VAL A 1 106 ? 0.058 -2.326 5.429 1.00 88.88 106 VAL A CA 1
ATOM 815 C C . VAL A 1 106 ? 0.150 -3.766 5.924 1.00 88.88 106 VAL A C 1
ATOM 817 O O . VAL A 1 106 ? 1.194 -4.239 6.380 1.00 88.88 106 VAL A O 1
ATOM 820 N N . SER A 1 107 ? -0.953 -4.485 5.789 1.00 85.06 107 SER A N 1
ATOM 821 C CA . SER A 1 107 ? -1.092 -5.911 6.056 1.00 85.06 107 SER A CA 1
ATOM 822 C C . SER A 1 107 ? -1.256 -6.696 4.745 1.00 85.06 107 SER A C 1
ATOM 824 O O . SER A 1 107 ? -1.679 -6.174 3.715 1.00 85.06 107 SER A O 1
ATOM 826 N N . ASN A 1 108 ? -0.887 -7.975 4.776 1.00 86.00 108 ASN A N 1
ATOM 827 C CA . ASN A 1 108 ? -1.068 -8.926 3.666 1.00 86.00 108 ASN A CA 1
ATOM 828 C C . ASN A 1 108 ? -0.721 -8.391 2.253 1.00 86.00 108 ASN A C 1
ATOM 830 O O . ASN A 1 108 ? -1.556 -8.491 1.357 1.00 86.00 108 ASN A O 1
ATOM 834 N N . PRO A 1 109 ? 0.475 -7.822 2.026 1.00 89.19 109 PRO A N 1
ATOM 835 C CA . PRO A 1 109 ? 0.877 -7.431 0.686 1.00 89.19 109 PRO A CA 1
ATOM 836 C C . PRO A 1 109 ? 1.168 -8.682 -0.158 1.00 89.19 109 PRO A C 1
ATOM 838 O O . PRO A 1 109 ? 1.883 -9.588 0.272 1.00 89.19 109 PRO A O 1
ATOM 841 N N . ILE A 1 110 ? 0.597 -8.731 -1.356 1.00 88.94 110 ILE A N 1
ATOM 842 C CA . ILE A 1 110 ? 0.742 -9.795 -2.346 1.00 88.94 110 ILE A CA 1
ATOM 843 C C . ILE A 1 110 ? 1.279 -9.150 -3.616 1.00 88.94 110 ILE A C 1
ATOM 845 O O . ILE A 1 110 ? 0.645 -8.260 -4.184 1.00 88.94 110 ILE A O 1
ATOM 849 N N . PHE A 1 111 ? 2.451 -9.603 -4.054 1.00 88.75 111 PHE A N 1
ATOM 850 C CA . PHE A 1 111 ? 3.086 -9.111 -5.268 1.00 88.75 111 PHE A CA 1
ATOM 851 C C . PHE A 1 111 ? 2.849 -10.066 -6.434 1.00 88.75 111 PHE A C 1
ATOM 853 O O . PHE A 1 111 ? 3.299 -11.213 -6.409 1.00 88.75 111 PHE A O 1
ATOM 860 N N . ASP A 1 112 ? 2.191 -9.569 -7.477 1.00 85.19 112 ASP A N 1
ATOM 861 C CA . ASP A 1 112 ? 2.125 -10.237 -8.768 1.00 85.19 112 ASP A CA 1
ATOM 862 C C . ASP A 1 112 ? 3.294 -9.776 -9.646 1.00 85.19 112 ASP A C 1
ATOM 864 O O . ASP A 1 112 ? 3.294 -8.689 -10.230 1.00 85.19 112 ASP A O 1
ATOM 868 N N . ARG A 1 113 ? 4.299 -10.648 -9.757 1.00 75.50 113 ARG A N 1
ATOM 869 C CA . ARG A 1 113 ? 5.498 -10.433 -10.581 1.00 75.50 113 ARG A CA 1
ATOM 870 C C . ARG A 1 113 ? 5.193 -10.325 -12.074 1.00 75.50 113 ARG A C 1
ATOM 872 O O . ARG A 1 113 ? 6.001 -9.759 -12.802 1.00 75.50 113 ARG A O 1
ATOM 879 N N . THR A 1 114 ? 4.068 -10.878 -12.522 1.00 76.56 114 THR A N 1
ATOM 880 C CA . THR A 1 114 ? 3.679 -10.904 -13.935 1.00 76.56 114 THR A CA 1
ATOM 881 C C . THR A 1 114 ? 3.129 -9.551 -14.360 1.00 76.56 114 THR A C 1
ATOM 883 O O . THR A 1 114 ? 3.470 -9.035 -15.413 1.00 76.56 114 THR A O 1
ATOM 886 N N . THR A 1 115 ? 2.279 -8.938 -13.546 1.00 77.19 115 THR A N 1
ATOM 887 C CA . THR A 1 115 ? 1.675 -7.641 -13.886 1.00 77.19 115 THR A CA 1
ATOM 888 C C . THR A 1 115 ? 2.434 -6.457 -13.293 1.00 77.19 115 THR A C 1
ATOM 890 O O . THR A 1 115 ? 2.264 -5.327 -13.746 1.00 77.19 115 THR A O 1
ATOM 893 N N . GLY A 1 116 ? 3.296 -6.703 -12.303 1.00 82.44 116 GLY A N 1
ATOM 894 C CA . GLY A 1 116 ? 3.934 -5.650 -11.523 1.00 82.44 116 GLY A CA 1
ATOM 895 C C . GLY A 1 116 ? 2.968 -4.994 -10.537 1.00 82.44 116 GLY A C 1
ATOM 896 O O . GLY A 1 116 ? 3.211 -3.866 -10.123 1.00 82.44 116 GLY A O 1
ATOM 897 N N . MET A 1 117 ? 1.866 -5.657 -10.181 1.00 87.00 117 MET A N 1
ATOM 898 C CA . MET A 1 117 ? 0.899 -5.139 -9.216 1.00 87.00 117 MET A CA 1
ATOM 899 C C . MET A 1 117 ? 1.199 -5.621 -7.802 1.00 87.00 117 MET A C 1
ATOM 901 O O . MET A 1 117 ? 1.538 -6.784 -7.580 1.00 87.00 117 MET A O 1
ATOM 905 N N . ILE A 1 118 ? 0.999 -4.739 -6.828 1.00 89.38 118 ILE A N 1
ATOM 906 C CA . ILE A 1 118 ? 0.999 -5.090 -5.411 1.00 89.38 118 ILE A CA 1
ATOM 907 C C . ILE A 1 118 ? -0.414 -4.864 -4.885 1.00 89.38 118 ILE A C 1
ATOM 909 O O . ILE A 1 118 ? -0.899 -3.733 -4.846 1.00 89.38 118 ILE A O 1
ATOM 913 N N . THR A 1 119 ? -1.067 -5.947 -4.475 1.00 90.06 119 THR A N 1
ATOM 914 C CA . THR A 1 119 ? -2.357 -5.900 -3.776 1.00 90.06 119 THR A CA 1
ATOM 915 C C . THR A 1 119 ? -2.101 -5.985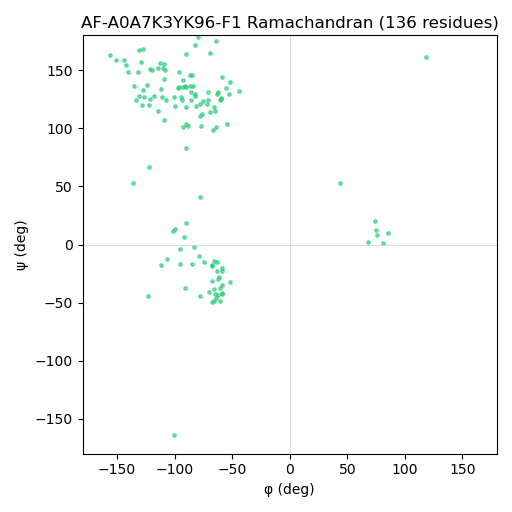 -2.283 1.00 90.06 119 THR A C 1
ATOM 917 O O . THR A 1 119 ? -1.301 -6.804 -1.845 1.00 90.06 119 THR A O 1
ATOM 920 N N . MET A 1 120 ? -2.756 -5.158 -1.480 1.00 90.06 120 MET A N 1
ATOM 921 C CA . MET A 1 120 ? -2.541 -5.119 -0.036 1.00 90.06 120 MET A CA 1
ATOM 922 C C . MET A 1 120 ? -3.833 -4.849 0.723 1.00 90.06 120 MET A C 1
ATOM 924 O O . MET A 1 120 ? -4.797 -4.312 0.183 1.00 90.06 120 MET A O 1
ATOM 928 N N . THR A 1 121 ? -3.837 -5.218 2.001 1.00 88.62 121 THR A N 1
ATOM 929 C CA . THR A 1 121 ? -4.907 -4.885 2.943 1.00 88.62 121 THR A CA 1
ATOM 930 C C . THR A 1 121 ? -4.366 -3.891 3.958 1.00 88.62 121 THR A C 1
ATOM 932 O O . THR A 1 121 ? -3.359 -4.140 4.602 1.00 88.62 121 THR A O 1
ATOM 935 N N . LEU A 1 122 ? -5.016 -2.762 4.153 1.00 87.19 122 LEU A N 1
ATOM 936 C CA . LEU A 1 122 ? -4.667 -1.791 5.172 1.00 87.19 122 LEU A CA 1
ATOM 937 C C . LEU A 1 122 ? -5.549 -1.993 6.401 1.00 87.19 122 LEU A C 1
ATOM 939 O O . LEU A 1 122 ? -6.768 -2.129 6.282 1.00 87.19 122 LEU A O 1
ATOM 943 N N . GLU A 1 123 ? -4.937 -1.984 7.581 1.00 84.69 123 GLU A N 1
ATOM 944 C CA . GLU A 1 123 ? -5.641 -2.137 8.856 1.00 84.69 123 GLU A CA 1
ATOM 945 C C . GLU A 1 123 ? -5.468 -0.878 9.709 1.00 84.69 123 GLU A C 1
ATOM 947 O O . GLU A 1 123 ? -4.351 -0.395 9.925 1.00 84.69 123 GLU A O 1
ATOM 952 N N . SER A 1 124 ? -6.588 -0.317 10.184 1.00 74.69 124 SER A N 1
ATOM 953 C CA . SER A 1 124 ? -6.548 0.828 11.094 1.00 74.69 124 SER A CA 1
ATOM 954 C C . SER A 1 124 ? -6.300 0.335 12.514 1.00 74.69 124 SER A C 1
ATOM 956 O O . SER A 1 124 ? -7.142 -0.368 13.078 1.00 74.69 124 SER A O 1
ATOM 958 N N . TYR A 1 125 ? -5.198 0.753 13.128 1.00 60.34 125 TYR A N 1
ATOM 959 C CA . TYR A 1 125 ? -4.993 0.551 14.557 1.00 60.34 125 TYR A CA 1
ATOM 960 C C . TYR A 1 125 ? -5.499 1.778 15.307 1.00 60.34 125 TYR A C 1
ATOM 962 O O . TYR A 1 125 ? -4.815 2.794 15.408 1.00 60.34 125 TYR A O 1
ATOM 970 N N . THR A 1 126 ? -6.691 1.690 15.893 1.00 51.69 126 THR A N 1
ATOM 971 C CA . THR A 1 126 ? -7.004 2.552 17.033 1.00 51.69 126 THR A CA 1
ATOM 972 C C . THR A 1 126 ? -6.131 2.063 18.179 1.00 51.69 126 THR A C 1
ATOM 974 O O . THR A 1 126 ? -6.300 0.933 18.640 1.00 51.69 126 THR A 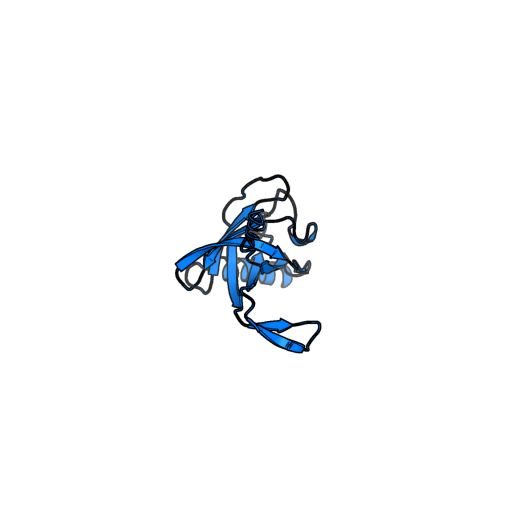O 1
ATOM 977 N N . LYS A 1 127 ? -5.177 2.880 18.641 1.00 40.56 127 LYS A N 1
ATOM 978 C CA . LYS A 1 127 ? -4.463 2.610 19.893 1.00 40.56 127 LYS A CA 1
ATOM 979 C C . LYS A 1 127 ? -5.532 2.434 20.973 1.00 40.56 127 LYS A C 1
ATOM 981 O O . LYS A 1 127 ? -6.150 3.414 21.382 1.00 40.56 127 LYS A O 1
ATOM 986 N N . ARG A 1 128 ? -5.811 1.195 21.399 1.00 38.94 128 ARG A N 1
ATOM 987 C CA . ARG A 1 128 ? -6.619 0.963 22.598 1.00 38.94 128 ARG A CA 1
ATOM 988 C C . ARG A 1 128 ? -5.809 1.549 23.744 1.00 38.94 128 ARG A C 1
ATOM 990 O O . ARG A 1 128 ? -4.824 0.956 24.172 1.00 38.94 128 ARG A O 1
ATOM 997 N N . VAL A 1 129 ? -6.179 2.744 24.190 1.00 40.25 129 VAL A N 1
ATOM 998 C CA . VAL A 1 129 ? -5.754 3.240 25.493 1.00 40.25 129 VAL A CA 1
ATOM 999 C C . VAL A 1 129 ? -6.456 2.324 26.483 1.00 40.25 129 VAL A C 1
ATOM 1001 O O . VAL A 1 129 ? -7.656 2.456 26.697 1.00 40.25 129 VAL A O 1
ATOM 1004 N N . ILE A 1 130 ? -5.746 1.316 26.988 1.00 50.25 130 ILE A N 1
ATOM 1005 C CA . ILE A 1 130 ? -6.201 0.596 28.174 1.00 50.25 130 ILE A CA 1
ATOM 1006 C C . ILE A 1 130 ? -6.153 1.655 29.279 1.00 50.25 130 ILE A C 1
ATOM 1008 O O . ILE A 1 130 ? -5.064 2.184 29.526 1.00 50.25 130 ILE A O 1
ATOM 1012 N N . PRO A 1 131 ? -7.294 2.058 29.867 1.00 50.72 131 PRO A N 1
ATOM 1013 C CA . PRO A 1 131 ? -7.269 2.979 30.991 1.00 50.72 131 PRO A CA 1
ATOM 1014 C C . PRO A 1 131 ? -6.374 2.364 32.066 1.00 50.72 131 PRO A C 1
ATOM 1016 O O . PRO A 1 131 ? -6.464 1.159 32.313 1.00 50.72 131 PRO A O 1
ATOM 1019 N N . ALA A 1 132 ? -5.486 3.162 32.662 1.00 57.00 132 ALA A N 1
ATOM 1020 C CA . ALA A 1 132 ? -4.740 2.700 33.824 1.00 57.00 132 ALA A CA 1
ATOM 1021 C C . ALA A 1 132 ? -5.744 2.158 34.861 1.00 57.00 132 ALA A C 1
ATOM 1023 O O . ALA A 1 132 ? -6.826 2.745 34.994 1.00 57.00 132 ALA A O 1
ATOM 1024 N N . PRO A 1 133 ? -5.439 1.042 35.548 1.00 65.81 133 PRO A N 1
ATOM 1025 C CA . PRO A 1 133 ? -6.303 0.559 36.615 1.00 65.81 133 PRO A CA 1
ATOM 1026 C C . PRO A 1 133 ? -6.535 1.705 37.602 1.00 65.81 133 PRO A C 1
ATOM 1028 O O . PRO A 1 133 ? -5.592 2.397 37.990 1.00 65.81 133 PRO A O 1
ATOM 1031 N N . VAL A 1 134 ? -7.804 1.952 37.932 1.00 71.56 134 VAL A N 1
ATOM 1032 C CA . VAL A 1 134 ? -8.169 2.946 38.944 1.00 71.56 134 VAL A CA 1
ATOM 1033 C C . VAL A 1 134 ? -7.501 2.497 40.246 1.00 71.56 134 VAL A C 1
ATOM 1035 O O . VAL A 1 134 ? -7.684 1.334 40.608 1.00 71.56 134 VAL A O 1
ATOM 1038 N N . PRO A 1 135 ? -6.694 3.340 40.915 1.00 66.12 135 PRO A N 1
ATOM 1039 C CA . PRO A 1 135 ? -6.097 2.957 42.186 1.00 66.12 135 PRO A CA 1
ATOM 1040 C C . PRO A 1 135 ? -7.219 2.637 43.176 1.00 66.12 135 PRO A C 1
ATOM 1042 O O . PRO A 1 135 ? -8.140 3.438 43.348 1.00 66.12 135 PRO A O 1
ATOM 1045 N N . GLU A 1 136 ? -7.163 1.449 43.779 1.00 65.94 136 GLU A N 1
ATOM 1046 C CA . GLU A 1 136 ? -8.037 1.098 44.895 1.00 65.94 136 GLU A CA 1
ATOM 1047 C C . GLU A 1 136 ? -7.764 2.093 46.026 1.00 65.94 136 GLU A C 1
ATOM 1049 O O . GLU A 1 136 ? -6.618 2.316 46.415 1.00 65.94 136 GLU A O 1
ATOM 1054 N N . VAL A 1 137 ? -8.818 2.767 46.480 1.00 72.75 137 VAL A N 1
ATOM 1055 C CA . VAL A 1 137 ? -8.751 3.652 47.642 1.00 72.75 137 VAL A CA 1
ATOM 1056 C C . VAL A 1 137 ? -8.775 2.740 48.867 1.00 72.75 137 VAL A C 1
ATOM 1058 O O . VAL A 1 137 ? -9.794 2.091 49.100 1.00 72.75 137 VAL A O 1
ATOM 1061 N N . GLU A 1 138 ? -7.650 2.650 49.582 1.00 59.50 138 GLU A N 1
ATOM 1062 C CA . GLU A 1 138 ? -7.586 2.062 50.932 1.00 59.50 138 GLU A CA 1
ATOM 1063 C C . GLU A 1 138 ? -8.350 2.914 51.955 1.00 59.50 138 GLU A C 1
ATOM 1065 O O . GLU A 1 138 ? -8.263 4.166 51.882 1.00 59.50 138 GLU A O 1
#

pLDDT: mean 78.36, std 11.2, range [38.94, 93.12]

Secondary structure (DSSP, 8-state):
--HHHHHHHHHHHHHT-TTSSEEEEEEE-TT-PBPPPEEEEEEEE--EE-TTT--EE---EEEEEEESB-TTSSSBS-TT--GGGSTTT-EEEEE-TTS-EEEEEEEEEEEETTTTEEEEEEE-------PPPPPP--

Foldseek 3Di:
DDPLLVLLLVVLVVQPDPVDQKWWKWKAALVRDIFDTFIKHKDFDQWDADPVPRDIDGFGKMKIKGACDHSVSPDGRCPVDDCQVPAQRMKMWTQDPVRDIAIWTWHDWDADPSNRMIITMTGGDPPPPPDDPDDDDD

Nearest PDB structures (foldseek):
  8v3w-assembly1_b  TM=5.781E-01  e=1.950E-02  Clostridioides difficile
  8fvh-assembly1_B  TM=5.057E-01  e=4.115E-02  Pseudomonas phage vB_PaeM_E217
  9b42-assembly1_F  TM=4.595E-01  e=3.087E-02  Pseudomonas virus Pa193
  4ic6-assembly1_B-2  TM=3.727E-01  e=3.448E-01  Arabidopsis thaliana

Radius of gyration: 18.04 Å; Cα contacts (8 Å, |Δi|>4): 258; chains: 1; bounding box: 32×31×79 Å